Protein AF-A0A3B9P227-F1 (afdb_monomer_lite)

Foldseek 3Di:
DVVVVVVVVVLVVLQVQLVVCCVVPVDDSVVSSCVSVVVVVVVVVVLVLQLLADCHVVHPNRPDRDPCSVVVVVVVVVVVVVVVVVVVVVVCCVPPVVD

Secondary structure (DSSP, 8-state):
-HHHHHHHHHHHHHHHHHHHHHHHH---HHHHHHHHHHHHHHHHHHHHHHHHSTTBTTBTT-TT--HHHHHHHHHHHHHHHHHHHHHHHHHHHHHHS--

Radius of gyration: 19.27 Å; chains: 1; bounding box: 54×30×41 Å

Sequence (99 aa):
MKRVLLPSIWLLVVALLAAGLSSISGLKFWWAFLIVAGAILINGWVATLEDDLPGGFNNPDGTNTPRYAVVTGWVVRGLGVVLAILCIFVLGVFFFGSR

Structure (mmCIF, N/CA/C/O backbone):
data_AF-A0A3B9P227-F1
#
_entry.id   AF-A0A3B9P227-F1
#
loop_
_atom_site.group_PDB
_atom_site.id
_atom_site.type_symbol
_atom_site.label_atom_id
_atom_site.label_alt_id
_atom_site.label_comp_id
_atom_site.label_asym_id
_atom_site.label_entity_id
_atom_site.label_seq_id
_atom_site.pdbx_PDB_ins_code
_atom_site.Cartn_x
_atom_site.Cartn_y
_atom_site.Cartn_z
_atom_site.occupancy
_atom_site.B_iso_or_equiv
_atom_site.auth_seq_id
_atom_site.auth_comp_id
_atom_site.auth_asym_id
_atom_site.auth_atom_id
_atom_site.pdbx_PDB_model_num
ATOM 1 N N . MET A 1 1 ? 21.230 -14.992 16.647 1.00 59.06 1 MET A N 1
ATOM 2 C CA . MET A 1 1 ? 20.379 -14.018 17.377 1.00 59.06 1 MET A CA 1
ATOM 3 C C . MET A 1 1 ? 19.764 -12.931 16.489 1.00 59.06 1 MET A C 1
ATOM 5 O O . MET A 1 1 ? 18.565 -12.728 16.592 1.00 59.06 1 MET A O 1
ATOM 9 N N . LYS A 1 2 ? 20.503 -12.278 15.572 1.00 61.56 2 LYS A N 1
ATOM 10 C CA . LYS A 1 2 ? 19.969 -11.186 14.716 1.00 61.56 2 LYS A CA 1
ATOM 11 C C . LYS A 1 2 ? 18.712 -11.536 13.888 1.00 61.56 2 LYS A C 1
ATOM 13 O O . LYS A 1 2 ? 17.850 -10.686 13.719 1.00 61.56 2 LYS A O 1
ATOM 18 N N . ARG A 1 3 ? 18.574 -12.788 13.427 1.00 68.69 3 ARG A N 1
ATOM 19 C CA . ARG A 1 3 ? 17.445 -13.233 12.581 1.00 68.69 3 ARG A CA 1
ATOM 20 C C . ARG A 1 3 ? 16.083 -13.273 13.289 1.00 68.69 3 ARG A C 1
ATOM 22 O O . ARG A 1 3 ? 15.073 -13.146 12.617 1.00 68.69 3 ARG A O 1
ATOM 29 N N . VAL A 1 4 ? 16.054 -13.426 14.615 1.00 71.69 4 VAL A N 1
ATOM 30 C CA . VAL A 1 4 ? 14.802 -13.439 15.404 1.00 71.69 4 VAL A CA 1
ATOM 31 C C . VAL A 1 4 ? 14.453 -12.037 15.912 1.00 71.69 4 VAL A C 1
ATOM 33 O O . VAL A 1 4 ? 13.287 -11.711 16.081 1.00 71.69 4 VAL A O 1
ATOM 36 N N . LEU A 1 5 ? 15.457 -11.175 16.093 1.00 80.19 5 LEU A N 1
ATOM 37 C CA . LEU A 1 5 ? 15.251 -9.804 16.561 1.00 80.19 5 LEU A CA 1
ATOM 38 C C . LEU A 1 5 ? 14.489 -8.946 15.544 1.00 80.19 5 LEU A C 1
ATOM 40 O O . LEU A 1 5 ? 13.626 -8.177 15.942 1.00 80.19 5 LEU A O 1
ATOM 44 N N . LEU A 1 6 ? 14.765 -9.101 14.247 1.00 83.75 6 LEU A N 1
ATOM 45 C CA . LEU A 1 6 ? 14.117 -8.321 13.185 1.00 83.75 6 LEU A CA 1
ATOM 46 C C . LEU A 1 6 ? 12.586 -8.507 13.139 1.00 83.75 6 LEU A C 1
ATOM 48 O O . LEU A 1 6 ? 11.882 -7.501 13.230 1.00 83.75 6 LEU A O 1
ATOM 52 N N . PRO A 1 7 ? 12.051 -9.744 13.074 1.00 88.44 7 PRO A N 1
ATOM 53 C CA . PRO A 1 7 ? 10.606 -9.968 13.140 1.00 88.44 7 PRO A CA 1
ATOM 54 C C . PRO A 1 7 ? 9.974 -9.425 14.424 1.00 88.44 7 PRO A C 1
ATOM 56 O O . PRO A 1 7 ? 8.912 -8.812 14.375 1.00 88.44 7 PRO A O 1
ATOM 59 N N . SER A 1 8 ? 10.638 -9.599 15.570 1.00 91.56 8 SER A N 1
ATOM 60 C CA . SER A 1 8 ? 10.126 -9.120 16.857 1.00 91.56 8 SER A CA 1
ATOM 61 C C . SER A 1 8 ? 10.091 -7.594 16.948 1.00 91.56 8 SER A C 1
ATOM 63 O O . SER A 1 8 ? 9.119 -7.040 17.453 1.00 91.56 8 SER A O 1
ATOM 65 N N . ILE A 1 9 ? 11.115 -6.905 16.435 1.00 93.25 9 ILE A N 1
ATOM 66 C CA . ILE A 1 9 ? 11.148 -5.438 16.362 1.00 93.25 9 ILE A CA 1
ATOM 67 C C . ILE A 1 9 ? 10.030 -4.939 15.448 1.00 93.25 9 ILE A C 1
ATOM 69 O O . ILE A 1 9 ? 9.316 -4.010 15.811 1.00 93.25 9 ILE A O 1
ATOM 73 N N . TRP A 1 10 ? 9.842 -5.578 14.292 1.00 93.12 10 TRP A N 1
ATOM 74 C CA . TRP A 1 10 ? 8.771 -5.215 13.370 1.00 93.12 10 TRP A CA 1
ATOM 75 C C . TRP A 1 10 ? 7.390 -5.380 14.017 1.00 93.12 10 TRP A C 1
ATOM 77 O O . TRP A 1 10 ? 6.601 -4.439 14.014 1.00 93.12 10 TRP A O 1
ATOM 87 N N . LEU A 1 11 ? 7.123 -6.525 14.657 1.00 95.00 11 LEU A N 1
ATOM 88 C CA . LEU A 1 11 ? 5.864 -6.764 15.372 1.00 95.00 11 LEU A CA 1
ATOM 89 C C . LEU A 1 11 ? 5.642 -5.758 16.503 1.00 95.00 11 LEU A C 1
ATOM 91 O O . LEU A 1 11 ? 4.517 -5.300 16.696 1.00 95.00 11 LEU A O 1
ATOM 95 N N . LEU A 1 12 ? 6.702 -5.392 17.226 1.00 96.38 12 LEU A N 1
ATOM 96 C CA . LEU A 1 12 ? 6.635 -4.377 18.270 1.00 96.38 12 LEU A CA 1
ATOM 97 C C . LEU A 1 12 ? 6.250 -3.009 17.694 1.00 96.38 12 LEU A C 1
ATOM 99 O O . LEU A 1 12 ? 5.349 -2.364 18.224 1.00 96.38 12 LEU A O 1
ATOM 103 N N . VAL A 1 13 ? 6.878 -2.581 16.594 1.00 96.50 13 VAL A N 1
ATOM 104 C CA . VAL A 1 13 ? 6.546 -1.313 15.920 1.00 96.50 13 VAL A CA 1
ATOM 105 C C . VAL A 1 13 ? 5.090 -1.311 15.453 1.00 96.50 13 VAL A C 1
ATOM 107 O O . VAL A 1 13 ? 4.360 -0.360 15.732 1.00 96.50 13 VAL A O 1
ATOM 110 N N . VAL A 1 14 ? 4.638 -2.389 14.808 1.00 97.31 14 VAL A N 1
ATOM 111 C CA . VAL A 1 14 ? 3.244 -2.536 14.359 1.00 97.31 14 VAL A CA 1
ATOM 112 C C . VAL A 1 14 ? 2.283 -2.468 15.546 1.00 97.31 14 VAL A C 1
ATOM 114 O O . VAL A 1 14 ? 1.290 -1.748 15.483 1.00 97.31 14 VAL A O 1
ATOM 117 N N . ALA A 1 15 ? 2.578 -3.168 16.645 1.00 97.69 15 ALA A N 1
ATOM 118 C CA . ALA A 1 15 ? 1.737 -3.173 17.838 1.00 97.69 15 ALA A CA 1
ATOM 119 C C . ALA A 1 15 ? 1.632 -1.787 18.493 1.00 97.69 15 ALA A C 1
ATOM 121 O O . ALA A 1 15 ? 0.538 -1.386 18.892 1.00 97.69 15 ALA A O 1
ATOM 122 N N . LEU A 1 16 ? 2.734 -1.034 18.568 1.00 98.12 16 LEU A N 1
ATOM 123 C CA . LEU A 1 16 ? 2.742 0.325 19.121 1.00 98.12 16 LEU A CA 1
ATOM 124 C C . LEU A 1 16 ? 1.913 1.293 18.267 1.00 98.12 16 LEU A C 1
ATOM 126 O O . LEU A 1 16 ? 1.088 2.038 18.797 1.00 98.12 16 LEU A O 1
ATOM 130 N N . LEU A 1 17 ? 2.079 1.244 16.945 1.00 97.94 17 LEU A N 1
ATOM 131 C CA . LEU A 1 17 ? 1.290 2.051 16.012 1.00 97.94 17 LEU A CA 1
ATOM 132 C C . LEU A 1 17 ? -0.197 1.672 16.051 1.00 97.94 17 LEU A C 1
ATOM 134 O O . LEU A 1 17 ? -1.061 2.548 16.047 1.00 97.94 17 LEU A O 1
ATOM 138 N N . ALA A 1 18 ? -0.507 0.380 16.153 1.00 97.81 18 ALA A N 1
ATOM 139 C CA . ALA A 1 18 ? -1.871 -0.122 16.281 1.00 97.81 18 ALA A CA 1
ATOM 140 C C . ALA A 1 18 ? -2.543 0.326 17.583 1.00 97.81 18 ALA A C 1
ATOM 142 O O . ALA A 1 18 ? -3.718 0.688 17.571 1.00 97.81 18 ALA A O 1
ATOM 143 N N . ALA A 1 19 ? -1.804 0.339 18.695 1.00 98.06 19 ALA A N 1
ATOM 144 C CA . ALA A 1 19 ? -2.293 0.860 19.967 1.00 98.06 19 ALA A CA 1
ATOM 145 C C . ALA A 1 19 ? -2.627 2.357 19.863 1.00 98.06 19 ALA A C 1
ATOM 147 O O . ALA A 1 19 ? -3.698 2.774 20.306 1.00 98.06 19 ALA A O 1
ATOM 148 N N . GLY A 1 20 ? -1.763 3.144 19.211 1.00 97.69 20 GLY A N 1
ATOM 149 C CA . GLY A 1 20 ? -2.018 4.558 18.927 1.00 97.69 20 GLY A CA 1
ATOM 150 C C . GLY A 1 20 ? -3.232 4.779 18.020 1.00 97.69 20 GLY A C 1
ATOM 151 O O . GLY A 1 20 ? -4.080 5.613 18.316 1.00 97.69 20 GLY A O 1
ATOM 152 N N . LEU A 1 21 ? -3.372 3.999 16.945 1.00 97.69 21 LEU A N 1
ATOM 153 C CA . LEU A 1 21 ? -4.529 4.093 16.050 1.00 97.69 21 LEU A CA 1
A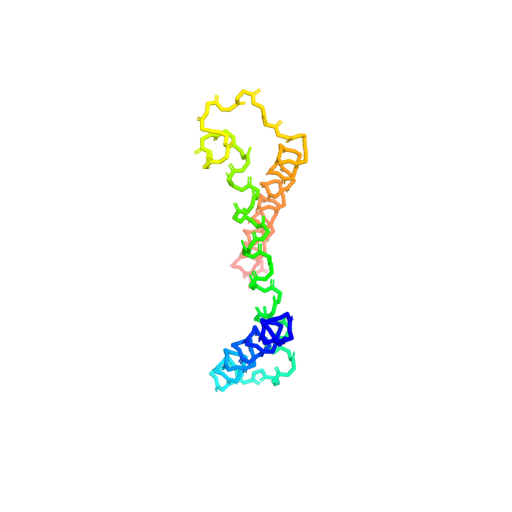TOM 154 C C . LEU A 1 21 ? -5.832 3.694 16.760 1.00 97.69 21 LEU A C 1
ATOM 156 O O . LEU A 1 21 ? -6.863 4.343 16.582 1.00 97.69 21 LEU A O 1
ATOM 160 N N . SER A 1 22 ?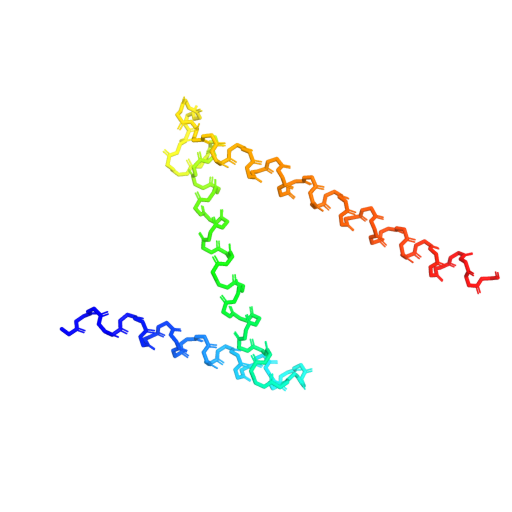 -5.798 2.639 17.575 1.00 98.12 22 SER A N 1
ATOM 161 C CA . SER A 1 22 ? -6.950 2.157 18.344 1.00 98.12 22 SER A CA 1
ATOM 162 C C . SER A 1 22 ? -7.443 3.205 19.347 1.00 98.12 22 SER A C 1
ATOM 164 O O . SER A 1 22 ? -8.652 3.415 19.447 1.00 98.12 22 SER A O 1
ATOM 166 N N . SER A 1 23 ? -6.534 3.916 20.025 1.00 97.56 23 SER A N 1
ATOM 167 C CA . SER A 1 23 ? -6.902 4.925 21.027 1.00 97.56 23 SER A CA 1
ATOM 168 C C . SER A 1 23 ? -7.571 6.167 20.432 1.00 97.56 23 SER A C 1
ATOM 170 O O . SER A 1 23 ? -8.452 6.734 21.074 1.00 97.56 23 SER A O 1
ATOM 172 N N . ILE A 1 24 ? -7.205 6.570 19.210 1.00 97.88 24 IL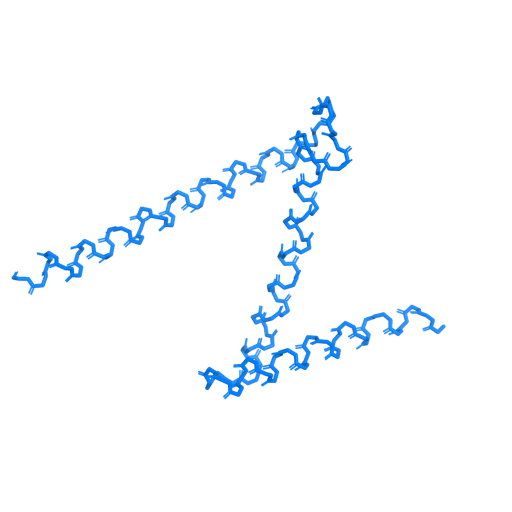E A N 1
ATOM 173 C CA . ILE A 1 24 ? -7.764 7.771 18.561 1.00 97.88 24 ILE A CA 1
ATOM 174 C C . ILE A 1 24 ? -9.025 7.498 17.732 1.00 97.88 24 ILE A C 1
ATOM 176 O O . ILE A 1 24 ? -9.837 8.396 17.544 1.00 97.88 24 ILE A O 1
ATOM 180 N N . SER A 1 25 ? -9.190 6.280 17.209 1.00 96.19 25 SER A N 1
ATOM 181 C CA . SER A 1 25 ? -10.288 5.940 16.287 1.00 96.19 25 SER A CA 1
ATOM 182 C C . SER A 1 25 ? -11.453 5.200 16.947 1.00 96.19 25 SER A C 1
ATOM 184 O O . SER A 1 25 ? -12.506 5.049 16.333 1.00 96.19 25 SER A O 1
ATOM 186 N N . GLY A 1 26 ? -11.264 4.675 18.162 1.00 95.00 26 GLY A N 1
ATOM 187 C CA . GLY A 1 26 ? -12.225 3.776 18.808 1.00 95.00 26 GLY A CA 1
ATOM 188 C C . GLY A 1 26 ? -12.288 2.374 18.182 1.00 95.00 26 GLY A C 1
ATOM 189 O O . GLY A 1 26 ? -13.117 1.555 18.584 1.00 95.00 26 GLY A O 1
ATOM 190 N N . LEU A 1 27 ? -11.421 2.059 17.211 1.00 95.19 27 LEU A N 1
ATOM 191 C CA . LEU A 1 27 ? -11.312 0.717 16.639 1.00 95.19 27 LEU A CA 1
ATOM 192 C C . LEU A 1 27 ? -10.767 -0.268 17.676 1.00 95.19 27 LEU A C 1
ATOM 194 O O . LEU A 1 27 ? -9.869 0.060 18.451 1.00 95.19 27 LEU A O 1
ATOM 198 N N . LYS A 1 28 ? -11.241 -1.521 17.649 1.00 97.62 28 LYS A N 1
ATOM 199 C CA . LYS A 1 28 ? -10.639 -2.590 18.463 1.00 97.62 28 LYS A CA 1
ATOM 200 C C . LYS A 1 28 ? -9.188 -2.812 18.030 1.00 97.62 28 LYS A C 1
ATOM 202 O O . LYS A 1 28 ? -8.908 -2.839 16.832 1.00 97.62 28 LYS A O 1
ATOM 207 N N . PHE A 1 29 ? -8.304 -3.061 18.997 1.00 97.31 29 PHE A N 1
ATOM 208 C CA . PHE A 1 29 ? -6.863 -3.225 18.774 1.00 97.31 29 PHE A CA 1
ATOM 209 C C . PHE A 1 29 ? -6.520 -4.144 17.595 1.00 97.31 29 PHE A C 1
ATOM 211 O O . PHE A 1 29 ? -5.738 -3.756 16.741 1.00 97.31 29 PHE A O 1
ATOM 218 N N . TRP A 1 30 ? -7.136 -5.327 17.493 1.00 97.31 30 TRP A N 1
ATOM 219 C CA . TRP A 1 30 ? -6.840 -6.273 16.411 1.00 97.31 30 TRP A CA 1
ATOM 220 C C . TRP A 1 30 ? -7.184 -5.744 15.014 1.00 97.31 30 TRP A C 1
ATOM 222 O O . TRP A 1 30 ? -6.450 -6.013 14.069 1.00 97.31 30 TRP A O 1
ATOM 232 N N . TRP A 1 31 ? -8.248 -4.949 14.877 1.00 97.38 31 TRP A N 1
ATOM 233 C CA . TRP A 1 31 ? -8.567 -4.299 13.605 1.00 97.38 31 TRP A CA 1
ATOM 234 C C . TRP A 1 31 ? -7.551 -3.209 13.279 1.00 97.38 31 TRP A C 1
ATOM 236 O O . TRP A 1 31 ? -7.023 -3.186 12.172 1.00 97.38 31 TRP A O 1
ATOM 246 N N . ALA A 1 32 ? -7.208 -2.365 14.255 1.00 97.44 32 ALA A N 1
ATOM 247 C CA . ALA A 1 32 ? -6.152 -1.368 14.092 1.00 97.44 32 ALA A CA 1
ATOM 248 C C . ALA A 1 32 ? -4.801 -2.022 13.742 1.00 97.44 32 ALA A C 1
ATOM 250 O O . ALA A 1 32 ? -4.086 -1.535 12.872 1.00 97.44 32 ALA A O 1
ATOM 251 N N . PHE A 1 33 ? -4.487 -3.165 14.353 1.00 97.75 33 PHE A N 1
ATOM 252 C CA . PHE A 1 33 ? -3.282 -3.945 14.088 1.00 97.75 33 PHE A CA 1
ATOM 253 C C . PHE A 1 33 ? -3.237 -4.458 12.654 1.00 97.75 33 PHE A C 1
ATOM 255 O O . PHE A 1 33 ? -2.234 -4.258 11.974 1.00 97.75 33 PHE A O 1
ATOM 262 N N . LEU A 1 34 ? -4.320 -5.069 12.168 1.00 97.31 34 LEU A N 1
ATOM 263 C CA . LEU A 1 34 ? -4.398 -5.546 10.786 1.00 97.31 34 LEU A CA 1
ATOM 264 C C . LEU A 1 34 ? -4.289 -4.398 9.776 1.00 97.31 34 LEU A C 1
ATOM 266 O O . LEU A 1 34 ? -3.602 -4.548 8.768 1.00 97.31 34 LEU A O 1
ATOM 270 N N . ILE A 1 35 ? -4.906 -3.249 10.064 1.00 96.94 35 ILE A N 1
ATOM 271 C CA . ILE A 1 35 ? -4.807 -2.050 9.221 1.00 96.94 35 ILE A CA 1
ATOM 272 C C . ILE A 1 35 ? -3.360 -1.562 9.152 1.00 96.94 35 ILE A C 1
ATOM 274 O O . ILE A 1 35 ? -2.835 -1.374 8.060 1.00 96.94 35 ILE A O 1
ATOM 278 N N . VAL A 1 36 ? -2.696 -1.390 10.298 1.00 97.50 36 VAL A N 1
ATOM 279 C CA . VAL A 1 36 ? -1.305 -0.915 10.358 1.00 97.50 36 VAL A CA 1
ATOM 280 C C . VAL A 1 36 ? -0.351 -1.908 9.694 1.00 97.50 36 VAL A C 1
ATOM 282 O O . VAL A 1 36 ? 0.484 -1.504 8.886 1.00 97.50 36 VAL A O 1
ATOM 285 N N . ALA A 1 37 ? -0.482 -3.202 9.994 1.00 96.88 37 ALA A N 1
ATOM 286 C CA . ALA A 1 37 ? 0.336 -4.249 9.388 1.00 96.88 37 ALA A CA 1
ATOM 287 C C . ALA A 1 37 ? 0.171 -4.264 7.863 1.00 96.88 37 ALA A C 1
ATOM 289 O O . ALA A 1 37 ? 1.161 -4.246 7.132 1.00 96.88 37 ALA A O 1
ATOM 290 N N . GLY A 1 38 ? -1.077 -4.239 7.387 1.00 96.19 38 GLY A N 1
ATOM 291 C CA . GLY A 1 38 ? -1.400 -4.170 5.967 1.00 96.19 38 GLY A CA 1
ATOM 292 C C . GLY A 1 38 ? -0.834 -2.914 5.312 1.00 96.19 38 GLY A C 1
ATOM 293 O O . GLY A 1 38 ? -0.183 -3.016 4.279 1.00 96.19 38 GLY A O 1
ATOM 294 N N . ALA A 1 39 ? -1.001 -1.746 5.934 1.00 94.31 39 ALA A N 1
ATOM 295 C CA . ALA A 1 39 ? -0.496 -0.478 5.416 1.00 94.31 39 ALA A CA 1
ATOM 296 C C . ALA A 1 39 ? 1.031 -0.478 5.261 1.00 94.31 39 ALA A C 1
ATOM 298 O O . ALA A 1 39 ? 1.533 -0.045 4.228 1.00 94.31 39 ALA A O 1
ATOM 299 N N . ILE A 1 40 ? 1.773 -1.000 6.241 1.00 95.19 40 ILE A N 1
ATOM 300 C CA . ILE A 1 40 ? 3.240 -1.087 6.169 1.00 95.19 40 ILE A CA 1
ATOM 301 C C . ILE A 1 40 ? 3.680 -2.040 5.053 1.00 95.19 40 ILE A C 1
ATOM 303 O O . ILE A 1 40 ? 4.569 -1.696 4.276 1.00 95.19 40 ILE A O 1
ATOM 307 N N . LEU A 1 41 ? 3.060 -3.220 4.952 1.00 93.88 41 LEU A N 1
ATOM 308 C CA . LEU A 1 41 ? 3.399 -4.202 3.917 1.00 93.88 41 LEU A CA 1
ATOM 309 C C . LEU A 1 41 ? 3.071 -3.683 2.514 1.00 93.88 41 LEU A C 1
ATOM 311 O O . LEU A 1 41 ? 3.899 -3.797 1.613 1.00 93.88 41 LEU A O 1
ATOM 315 N N . ILE A 1 42 ? 1.892 -3.084 2.340 1.00 92.88 42 ILE A N 1
ATOM 316 C CA . ILE A 1 42 ? 1.474 -2.478 1.073 1.00 92.88 42 ILE A CA 1
ATOM 317 C C . ILE A 1 42 ? 2.410 -1.326 0.711 1.00 92.88 42 ILE A C 1
ATOM 319 O O . ILE A 1 42 ? 2.833 -1.256 -0.433 1.00 92.88 42 ILE A O 1
ATOM 323 N N . ASN A 1 43 ? 2.785 -0.466 1.661 1.00 93.00 43 ASN A N 1
ATOM 324 C CA . ASN A 1 43 ? 3.717 0.633 1.408 1.00 93.00 43 ASN A CA 1
ATOM 325 C C . ASN A 1 43 ? 5.087 0.112 0.942 1.00 93.00 43 ASN A C 1
ATOM 327 O O . ASN A 1 43 ? 5.576 0.531 -0.101 1.00 93.00 43 ASN A O 1
ATOM 331 N N . GLY A 1 44 ? 5.663 -0.879 1.631 1.00 91.94 44 GLY A N 1
ATOM 332 C CA . GLY A 1 44 ? 6.927 -1.487 1.196 1.00 91.94 44 GLY A CA 1
ATOM 333 C C . GLY A 1 44 ? 6.838 -2.147 -0.186 1.00 91.94 44 GLY A C 1
ATOM 334 O O . GLY A 1 44 ? 7.767 -2.054 -0.988 1.00 91.94 44 GLY A O 1
ATOM 335 N N . TRP A 1 45 ? 5.705 -2.778 -0.495 1.00 91.06 45 TRP A N 1
ATOM 336 C CA . TRP A 1 45 ? 5.455 -3.350 -1.816 1.00 91.06 45 TRP A CA 1
ATOM 337 C C . TRP A 1 45 ? 5.314 -2.279 -2.905 1.00 91.06 45 TRP A C 1
ATOM 339 O O . TRP A 1 45 ? 5.909 -2.422 -3.970 1.00 91.06 45 TRP A O 1
ATOM 349 N N . VAL A 1 46 ? 4.587 -1.191 -2.636 1.00 90.12 46 VAL A N 1
ATOM 350 C CA . VAL A 1 46 ? 4.462 -0.045 -3.551 1.00 90.12 46 VAL A CA 1
ATOM 351 C C . VAL A 1 46 ? 5.823 0.598 -3.793 1.00 90.12 46 VAL A C 1
ATOM 353 O O . VAL A 1 46 ? 6.169 0.805 -4.948 1.00 90.12 46 VAL A O 1
ATOM 356 N N . ALA A 1 47 ? 6.629 0.811 -2.752 1.00 90.44 47 ALA A N 1
ATOM 357 C CA . ALA A 1 47 ? 7.986 1.337 -2.897 1.00 90.44 47 ALA A CA 1
ATOM 358 C C . ALA A 1 47 ? 8.849 0.447 -3.808 1.00 90.44 47 ALA A C 1
ATOM 360 O O . ALA A 1 47 ? 9.530 0.944 -4.696 1.00 90.44 47 ALA A O 1
ATOM 361 N N . THR A 1 48 ? 8.744 -0.879 -3.661 1.00 91.94 48 THR A N 1
ATOM 362 C CA . THR A 1 48 ? 9.448 -1.827 -4.544 1.00 91.94 48 THR A CA 1
ATOM 363 C C . THR A 1 48 ? 8.991 -1.685 -6.000 1.00 91.94 48 THR A C 1
ATOM 365 O O . THR A 1 48 ? 9.808 -1.673 -6.913 1.00 91.94 48 THR A O 1
ATOM 368 N N . LEU A 1 49 ? 7.681 -1.552 -6.236 1.00 91.88 49 LEU A N 1
ATOM 369 C CA . LEU A 1 49 ? 7.148 -1.338 -7.584 1.00 91.88 49 LEU A CA 1
ATOM 370 C C . LEU A 1 49 ? 7.605 -0.008 -8.188 1.00 91.88 49 LEU A C 1
ATOM 372 O O . LEU A 1 49 ? 7.912 0.036 -9.376 1.00 91.88 49 LEU A O 1
ATOM 376 N N . GLU A 1 50 ? 7.603 1.065 -7.398 1.00 89.44 50 GLU A N 1
ATOM 377 C CA . GLU A 1 50 ? 8.040 2.394 -7.829 1.00 89.44 50 GLU A CA 1
ATOM 378 C C . GLU A 1 50 ? 9.528 2.405 -8.182 1.00 89.44 50 GLU A C 1
ATOM 380 O O . GLU A 1 50 ? 9.889 2.960 -9.219 1.00 89.44 50 GLU A O 1
ATOM 385 N N . ASP A 1 51 ? 10.368 1.728 -7.398 1.00 91.75 51 ASP A N 1
ATOM 386 C CA . ASP A 1 51 ? 11.804 1.619 -7.664 1.00 91.75 51 ASP A CA 1
ATOM 387 C C . ASP A 1 51 ? 12.122 0.868 -8.965 1.00 91.75 51 ASP A C 1
ATOM 389 O O . ASP A 1 51 ? 13.112 1.186 -9.628 1.00 91.75 51 ASP A O 1
ATOM 393 N N . ASP A 1 52 ? 11.286 -0.098 -9.350 1.00 93.19 52 ASP A N 1
ATOM 394 C CA . ASP A 1 52 ? 11.486 -0.924 -10.547 1.00 93.19 52 ASP A CA 1
ATOM 395 C C . ASP A 1 52 ? 10.888 -0.313 -11.832 1.00 93.19 52 ASP A C 1
ATOM 397 O O . ASP A 1 52 ? 11.211 -0.742 -12.948 1.00 93.19 52 ASP A O 1
ATOM 401 N N . LEU A 1 53 ? 9.994 0.673 -11.711 1.00 92.00 53 LEU A N 1
ATOM 402 C CA . LEU A 1 53 ? 9.403 1.386 -12.848 1.00 92.00 53 LEU A CA 1
ATOM 403 C C . LEU A 1 53 ? 10.412 2.353 -13.504 1.00 92.00 53 LEU A C 1
ATOM 405 O O . LEU A 1 53 ? 11.411 2.718 -12.888 1.00 92.00 53 LEU A O 1
ATOM 409 N N . PRO A 1 54 ? 10.174 2.797 -14.757 1.00 91.50 54 PRO A N 1
ATOM 410 C CA . PRO A 1 54 ? 11.035 3.781 -15.409 1.00 91.50 54 PRO A CA 1
ATOM 411 C C . PRO A 1 54 ? 11.167 5.060 -14.581 1.00 91.50 54 PRO A C 1
ATOM 413 O O . PRO A 1 54 ? 10.158 5.682 -14.239 1.00 91.50 54 PRO A O 1
ATOM 416 N N . GLY A 1 55 ? 12.407 5.456 -14.299 1.00 88.31 55 GLY A N 1
ATOM 417 C CA . GLY A 1 55 ? 12.719 6.602 -13.441 1.00 88.31 55 GLY A CA 1
ATOM 418 C C . GLY A 1 55 ? 12.771 6.274 -11.944 1.00 88.31 55 GLY A C 1
ATOM 419 O O . GLY A 1 55 ? 13.021 7.176 -11.147 1.00 88.31 55 GLY A O 1
ATOM 420 N N . GLY A 1 56 ? 12.555 5.012 -11.566 1.00 90.06 56 GLY A N 1
ATOM 421 C CA . GLY A 1 56 ? 12.768 4.494 -10.217 1.00 90.06 56 GLY A CA 1
ATOM 422 C C . GLY A 1 56 ? 14.247 4.244 -9.909 1.00 90.06 56 GLY A C 1
ATOM 423 O O . GLY A 1 56 ? 15.102 4.275 -10.798 1.00 90.06 56 GLY A O 1
ATOM 424 N N . PHE A 1 57 ? 14.563 3.991 -8.637 1.00 91.00 57 PHE A N 1
ATOM 425 C CA . PHE A 1 57 ? 15.947 3.836 -8.180 1.00 91.00 57 PHE A CA 1
ATOM 426 C C . PHE A 1 57 ? 16.676 2.652 -8.837 1.00 91.00 57 PHE A C 1
ATOM 428 O O . PHE A 1 57 ? 17.855 2.766 -9.174 1.00 91.00 57 PHE A O 1
ATOM 435 N N . ASN A 1 58 ? 15.977 1.533 -9.057 1.00 89.94 58 ASN A N 1
ATOM 436 C CA . ASN A 1 58 ? 16.548 0.326 -9.663 1.00 89.94 58 ASN A CA 1
ATOM 437 C C . ASN A 1 58 ? 16.536 0.361 -11.198 1.00 89.94 58 ASN A C 1
ATOM 439 O O . ASN A 1 58 ? 17.209 -0.452 -11.830 1.00 89.94 58 ASN A O 1
ATOM 443 N N . ASN A 1 59 ? 15.772 1.271 -11.806 1.00 92.38 59 ASN A N 1
ATOM 444 C CA . ASN A 1 59 ? 15.581 1.350 -13.254 1.00 92.38 59 ASN A CA 1
ATOM 445 C C . ASN A 1 59 ? 15.494 2.815 -13.738 1.00 92.38 59 ASN A C 1
ATOM 447 O O . ASN A 1 59 ? 14.481 3.242 -14.311 1.00 92.38 59 ASN A O 1
ATOM 451 N N . PRO A 1 60 ? 16.556 3.613 -13.511 1.00 91.94 60 PRO A N 1
ATOM 452 C CA . PRO A 1 60 ? 16.537 5.053 -13.763 1.00 91.94 60 PRO A CA 1
ATOM 453 C C . PRO A 1 60 ? 16.394 5.398 -15.251 1.00 91.94 60 PRO A C 1
ATOM 455 O O . PRO A 1 60 ? 15.797 6.413 -15.600 1.00 91.94 60 PRO A O 1
ATOM 458 N N . ASP A 1 61 ? 16.918 4.550 -16.134 1.00 91.75 61 ASP A N 1
ATOM 459 C CA . ASP A 1 61 ? 16.876 4.686 -17.592 1.00 91.75 61 ASP A CA 1
ATOM 460 C C . ASP A 1 61 ? 15.664 3.981 -18.232 1.00 91.75 61 ASP A C 1
ATOM 462 O O . ASP A 1 61 ? 15.400 4.157 -19.422 1.00 91.75 61 ASP A O 1
ATOM 466 N N . GLY A 1 62 ? 14.907 3.193 -17.461 1.00 87.88 62 GLY A N 1
ATOM 467 C CA . GLY A 1 62 ? 13.691 2.511 -17.911 1.00 87.88 62 GLY A CA 1
ATOM 468 C C . GLY A 1 62 ? 13.923 1.309 -18.831 1.00 87.88 62 GLY A C 1
ATOM 469 O O . GLY A 1 62 ? 12.951 0.681 -19.269 1.00 87.88 62 GLY A O 1
ATOM 470 N N . THR A 1 63 ? 15.177 0.971 -19.135 1.00 89.38 63 THR A N 1
ATOM 471 C CA . THR A 1 63 ? 15.534 0.003 -20.182 1.00 89.38 63 THR A CA 1
ATOM 472 C C . THR A 1 63 ? 15.183 -1.435 -19.815 1.00 89.38 63 THR A C 1
ATOM 474 O O . THR A 1 63 ? 14.856 -2.226 -20.699 1.00 89.38 63 THR A O 1
ATOM 477 N N . ASN A 1 64 ? 15.178 -1.772 -18.523 1.00 85.94 64 ASN A N 1
ATOM 478 C CA . ASN A 1 64 ? 14.963 -3.135 -18.029 1.00 85.94 64 ASN A CA 1
ATOM 479 C C . ASN A 1 64 ? 13.776 -3.219 -17.068 1.00 85.94 64 ASN A C 1
ATOM 481 O O . ASN A 1 64 ? 13.850 -3.847 -16.015 1.00 85.94 64 ASN A O 1
ATOM 485 N N . THR A 1 65 ? 12.654 -2.599 -17.440 1.00 90.88 65 THR A N 1
ATOM 486 C CA . THR A 1 65 ? 11.458 -2.601 -16.589 1.00 90.88 65 THR A CA 1
ATOM 487 C C . THR A 1 65 ? 10.856 -4.010 -16.486 1.00 90.88 65 THR A C 1
ATOM 489 O O . THR A 1 65 ? 10.416 -4.561 -17.504 1.00 90.88 65 THR A O 1
ATOM 492 N N . PRO A 1 66 ? 10.751 -4.604 -15.282 1.00 91.44 66 PRO A N 1
ATOM 493 C CA . PRO A 1 66 ? 10.155 -5.921 -15.118 1.00 91.44 66 PRO A CA 1
ATOM 494 C C . PRO A 1 66 ? 8.679 -5.936 -15.526 1.00 91.44 66 PRO A C 1
ATOM 496 O O . PRO A 1 66 ? 7.906 -5.027 -15.211 1.00 91.44 66 PRO A O 1
ATOM 499 N N . ARG A 1 67 ? 8.235 -7.022 -16.170 1.00 91.81 67 ARG A N 1
ATOM 500 C CA . ARG A 1 67 ? 6.843 -7.151 -16.640 1.00 91.81 67 ARG A CA 1
ATOM 501 C C . ARG A 1 67 ? 5.818 -7.024 -15.508 1.00 91.81 67 ARG A C 1
ATOM 503 O O . ARG A 1 67 ? 4.750 -6.456 -15.730 1.00 91.81 67 ARG A O 1
ATOM 510 N N . TYR A 1 68 ? 6.127 -7.529 -14.308 1.00 90.69 68 TYR A N 1
ATOM 511 C CA . TYR A 1 68 ? 5.219 -7.395 -13.166 1.00 90.69 68 TYR A CA 1
ATOM 512 C C . TYR A 1 68 ? 5.041 -5.931 -12.755 1.00 90.69 68 TYR A C 1
ATOM 514 O O . TYR A 1 68 ? 3.918 -5.553 -12.439 1.00 90.69 68 TYR A O 1
ATOM 522 N N . ALA A 1 69 ? 6.091 -5.105 -12.803 1.00 89.06 69 ALA A N 1
ATOM 523 C CA . ALA A 1 69 ? 6.026 -3.701 -12.407 1.00 89.06 69 ALA A CA 1
ATOM 524 C C . ALA A 1 69 ? 5.131 -2.910 -13.368 1.00 89.06 69 ALA A C 1
ATOM 526 O O . ALA A 1 69 ? 4.231 -2.190 -12.936 1.00 89.06 69 ALA A O 1
ATOM 527 N N . VAL A 1 70 ? 5.281 -3.146 -14.678 1.00 88.31 70 VAL A N 1
ATOM 528 C CA . VAL A 1 70 ? 4.424 -2.540 -15.710 1.00 88.31 70 VAL A CA 1
ATOM 529 C C . VAL A 1 70 ? 2.960 -2.941 -15.524 1.00 88.31 70 VAL A C 1
ATOM 531 O O . VAL A 1 70 ? 2.093 -2.075 -15.422 1.00 88.31 70 VAL A O 1
ATOM 534 N N . VAL A 1 71 ? 2.666 -4.245 -15.468 1.00 89.50 71 VAL A N 1
ATOM 535 C CA . VAL A 1 71 ? 1.283 -4.744 -15.360 1.00 89.50 71 VAL A CA 1
ATOM 536 C C . VAL A 1 71 ? 0.637 -4.264 -14.065 1.00 89.50 71 VAL A C 1
ATOM 538 O O . VAL A 1 71 ? -0.479 -3.748 -14.091 1.00 89.50 71 VAL A O 1
ATOM 541 N N . THR A 1 72 ? 1.346 -4.380 -12.945 1.00 88.62 72 THR A N 1
ATOM 542 C CA . THR A 1 72 ? 0.830 -3.971 -11.637 1.00 88.62 72 THR A CA 1
ATOM 543 C C . THR A 1 72 ? 0.592 -2.467 -11.590 1.00 88.62 72 THR A C 1
ATOM 545 O O . THR A 1 72 ? -0.464 -2.044 -11.129 1.00 88.62 72 THR A O 1
ATOM 548 N N . GLY A 1 73 ? 1.497 -1.655 -12.145 1.00 85.88 73 GLY A N 1
ATOM 549 C CA . GLY A 1 73 ? 1.310 -0.208 -12.248 1.00 85.88 73 GLY A CA 1
ATOM 550 C C . GLY A 1 73 ? 0.047 0.171 -13.027 1.00 85.88 73 GLY A C 1
ATOM 551 O O . GLY A 1 73 ? -0.715 1.034 -12.590 1.00 85.88 73 GLY A O 1
ATOM 552 N N . TRP A 1 74 ? -0.235 -0.502 -14.147 1.00 89.00 74 TRP A N 1
ATOM 553 C CA . TRP A 1 74 ? -1.477 -0.288 -14.901 1.00 89.00 74 TRP A CA 1
ATOM 554 C C . TRP A 1 74 ? -2.724 -0.732 -14.138 1.00 89.00 74 TRP A C 1
ATOM 556 O O . TRP A 1 74 ? -3.719 -0.008 -14.137 1.00 89.00 74 TRP A O 1
ATOM 566 N N . VAL A 1 75 ? -2.670 -1.878 -13.456 1.00 88.69 75 VAL A N 1
ATOM 567 C CA . VAL A 1 75 ? -3.783 -2.374 -12.633 1.00 88.69 75 VAL A CA 1
ATOM 568 C C . VAL A 1 75 ? -4.083 -1.407 -11.490 1.00 88.69 75 VAL A C 1
ATOM 570 O O . VAL A 1 75 ? -5.238 -1.031 -11.311 1.00 88.69 75 VAL A O 1
ATOM 573 N N . VAL A 1 76 ? -3.066 -0.946 -10.757 1.00 88.62 76 VAL A N 1
ATOM 574 C CA . VAL A 1 76 ? -3.230 0.005 -9.644 1.00 88.62 76 VAL A CA 1
ATOM 575 C C . VAL A 1 76 ? -3.829 1.323 -10.135 1.00 88.62 76 VAL A C 1
ATOM 577 O O . VAL A 1 76 ? -4.781 1.817 -9.533 1.00 88.62 76 VAL A O 1
ATOM 580 N N . ARG A 1 77 ? -3.348 1.866 -11.262 1.00 88.25 77 ARG A N 1
ATOM 581 C CA . ARG A 1 77 ? -3.934 3.070 -11.880 1.00 88.25 77 ARG A CA 1
ATOM 582 C C . ARG A 1 77 ? -5.390 2.847 -12.281 1.00 88.25 77 ARG A C 1
ATOM 584 O O . ARG A 1 77 ? -6.234 3.684 -11.977 1.00 88.25 77 ARG A O 1
ATOM 591 N N . GLY A 1 78 ? -5.694 1.717 -12.919 1.00 92.19 78 GLY A N 1
ATOM 592 C CA . GLY A 1 78 ? -7.055 1.355 -13.314 1.00 92.19 78 GLY A CA 1
ATOM 593 C C . GLY A 1 78 ? -8.001 1.251 -12.117 1.00 92.19 78 GLY A C 1
ATOM 594 O O . GLY A 1 78 ? -9.068 1.860 -12.122 1.00 92.19 78 GLY A O 1
ATOM 595 N N . LEU A 1 79 ? -7.585 0.552 -11.058 1.00 91.56 79 LEU A N 1
ATOM 596 C CA . LEU A 1 79 ? -8.341 0.450 -9.808 1.00 91.56 79 LEU A CA 1
ATOM 597 C C . LEU A 1 79 ? -8.540 1.821 -9.151 1.00 91.56 79 LEU A C 1
ATOM 599 O O . LEU A 1 79 ? -9.640 2.114 -8.690 1.00 91.56 79 LEU A O 1
ATOM 603 N N . GLY A 1 80 ? -7.513 2.675 -9.153 1.00 91.44 80 GLY A N 1
ATOM 604 C CA . GLY A 1 80 ? -7.602 4.044 -8.643 1.00 91.44 80 GLY A CA 1
ATOM 605 C C . GLY A 1 80 ? -8.630 4.889 -9.398 1.00 91.44 80 GLY A C 1
ATOM 606 O O . GLY A 1 80 ? -9.439 5.572 -8.773 1.00 91.44 80 GLY A O 1
ATOM 607 N N . VAL A 1 81 ? -8.661 4.793 -10.730 1.00 95.06 81 VAL A N 1
ATOM 608 C CA . VAL A 1 81 ? -9.665 5.473 -11.567 1.00 95.06 81 VAL A CA 1
ATOM 609 C C . VAL A 1 81 ? -11.071 4.953 -11.270 1.00 95.06 81 VAL A C 1
ATOM 611 O O . VAL A 1 81 ? -11.982 5.753 -11.065 1.00 95.06 81 VAL A O 1
ATOM 614 N N . VAL A 1 82 ? -11.257 3.633 -11.195 1.00 95.44 82 VAL A N 1
ATOM 615 C CA . VAL A 1 82 ? -12.557 3.029 -10.856 1.00 95.44 82 VAL A CA 1
ATOM 616 C C . VAL A 1 82 ? -13.030 3.499 -9.481 1.00 95.44 82 VAL A C 1
ATOM 618 O O . VAL A 1 82 ? -14.179 3.913 -9.341 1.00 95.44 82 VAL A O 1
ATOM 621 N N . LEU A 1 83 ? -12.149 3.498 -8.479 1.00 95.00 83 LEU A N 1
ATOM 622 C CA . LEU A 1 83 ? -12.476 3.966 -7.135 1.00 95.00 83 LEU A CA 1
ATOM 623 C C . LEU A 1 83 ? -12.862 5.449 -7.132 1.00 95.00 83 LEU A C 1
ATOM 625 O O . LEU A 1 83 ? -13.861 5.814 -6.518 1.00 95.00 83 LEU A O 1
ATOM 629 N N . ALA A 1 84 ? -12.119 6.296 -7.847 1.00 94.75 84 ALA A N 1
ATOM 630 C CA . ALA A 1 84 ? -12.442 7.715 -7.972 1.00 94.75 84 ALA A CA 1
ATOM 631 C C . ALA A 1 84 ? -13.825 7.930 -8.610 1.00 94.75 84 ALA A C 1
ATOM 633 O O . ALA A 1 84 ? -14.616 8.721 -8.098 1.00 94.75 84 ALA A O 1
ATOM 634 N N . ILE A 1 85 ? -14.150 7.183 -9.671 1.00 97.00 85 ILE A N 1
ATOM 635 C CA . ILE A 1 85 ? -15.469 7.226 -10.319 1.00 97.00 85 ILE A CA 1
ATOM 636 C C . ILE A 1 85 ? -16.568 6.794 -9.345 1.00 97.00 85 ILE A C 1
ATOM 638 O O . ILE A 1 85 ? -17.590 7.470 -9.251 1.00 97.00 85 ILE A O 1
ATOM 642 N N . LEU A 1 86 ? -16.361 5.711 -8.592 1.00 96.25 86 LEU A N 1
ATOM 643 C CA . LEU A 1 86 ? -17.324 5.243 -7.592 1.00 96.25 86 LEU A CA 1
ATOM 644 C C . LEU A 1 86 ? -17.549 6.285 -6.492 1.00 96.25 86 LEU A C 1
ATOM 646 O O . LEU A 1 86 ? -18.696 6.552 -6.140 1.00 96.25 86 LEU A O 1
ATOM 650 N N . CYS A 1 87 ? -16.489 6.921 -5.990 1.00 95.62 87 CYS A N 1
ATOM 651 C CA . CYS A 1 87 ? -16.604 8.002 -5.012 1.00 95.62 87 CYS A CA 1
ATOM 652 C C . CYS A 1 87 ? -17.406 9.186 -5.568 1.00 95.62 87 CYS A C 1
ATOM 654 O O . CYS A 1 87 ? -18.324 9.664 -4.904 1.00 95.62 87 CYS A O 1
ATOM 656 N N . ILE A 1 88 ? -17.105 9.632 -6.793 1.00 96.38 88 ILE A N 1
ATOM 657 C CA . ILE A 1 88 ? -17.842 10.717 -7.460 1.00 96.38 88 ILE A CA 1
ATOM 658 C C . ILE A 1 88 ? -19.314 10.335 -7.642 1.00 96.38 88 ILE A C 1
ATOM 660 O O . ILE A 1 88 ? -20.193 11.144 -7.356 1.00 96.38 88 ILE A O 1
ATOM 664 N N . PHE A 1 89 ? -19.593 9.105 -8.075 1.00 96.00 89 PHE A N 1
ATOM 665 C CA . PHE A 1 89 ? -20.951 8.604 -8.260 1.00 96.00 89 PHE A CA 1
ATOM 666 C C . PHE A 1 89 ? -21.738 8.590 -6.946 1.00 96.00 89 PHE A C 1
ATOM 668 O O . PHE A 1 89 ? -22.837 9.137 -6.889 1.00 96.00 89 PHE A O 1
ATOM 675 N N . VAL A 1 90 ? -21.171 8.023 -5.877 1.00 94.69 90 VAL A N 1
ATOM 676 C CA . VAL A 1 90 ? -21.814 7.961 -4.554 1.00 94.69 90 VAL A CA 1
ATOM 677 C C . VAL A 1 90 ? -22.069 9.361 -4.000 1.00 94.69 90 VAL A C 1
ATOM 679 O O . VAL A 1 90 ? -23.170 9.631 -3.523 1.00 94.69 90 VAL A O 1
ATOM 682 N N . LEU A 1 91 ? -21.095 10.270 -4.105 1.00 93.75 91 LEU A N 1
ATOM 683 C CA . LEU A 1 91 ? -21.280 11.668 -3.710 1.00 93.75 91 LEU A CA 1
ATOM 684 C C . LEU A 1 91 ? -22.372 12.341 -4.551 1.00 93.75 91 LEU A C 1
ATOM 686 O O . LEU A 1 91 ? -23.219 13.043 -4.006 1.00 93.75 91 LEU A O 1
ATOM 690 N N . GLY A 1 92 ? -22.403 12.086 -5.860 1.00 94.31 92 GLY A N 1
ATOM 691 C CA . GLY A 1 92 ? -23.441 12.585 -6.758 1.00 94.31 92 GLY A CA 1
ATOM 692 C C . GLY A 1 92 ? -24.840 12.123 -6.344 1.00 94.31 92 GLY A C 1
ATOM 693 O O . GLY A 1 92 ? -25.738 12.946 -6.187 1.00 94.31 92 GLY A O 1
ATOM 694 N N . VAL A 1 93 ? -25.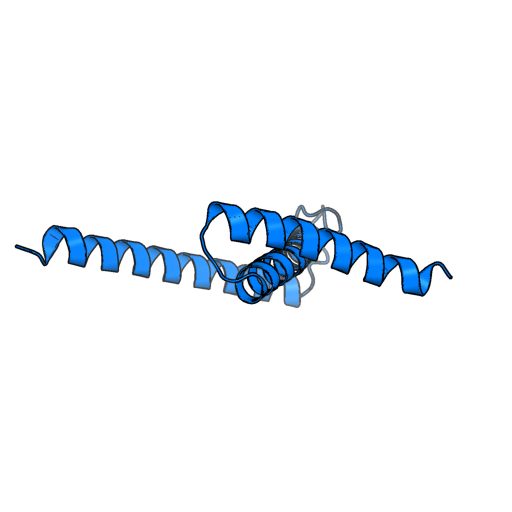021 10.827 -6.085 1.00 94.19 93 VAL A N 1
ATOM 695 C CA . VAL A 1 93 ? -26.291 10.276 -5.584 1.00 94.19 93 VAL A CA 1
ATOM 696 C C . VAL A 1 93 ? -26.660 10.886 -4.231 1.00 94.19 93 VAL A C 1
ATOM 698 O O . VAL A 1 93 ? -27.806 11.277 -4.035 1.00 94.19 93 VAL A O 1
ATOM 701 N N . PHE A 1 94 ? -25.703 11.025 -3.312 1.00 92.31 94 PHE A N 1
ATOM 702 C CA . PHE A 1 94 ? -25.951 11.597 -1.989 1.00 92.31 94 PHE A CA 1
ATOM 703 C C . PHE A 1 94 ? -26.438 13.052 -2.055 1.00 92.31 94 PHE A C 1
ATOM 705 O O . PHE A 1 94 ? -27.408 13.400 -1.384 1.00 92.31 94 PHE A O 1
ATOM 712 N N . PHE A 1 95 ? -25.805 13.901 -2.871 1.00 92.25 95 PHE A N 1
ATOM 713 C CA . PHE A 1 95 ? -26.143 15.327 -2.953 1.00 92.25 95 PHE A CA 1
ATOM 714 C C . PHE A 1 95 ? -27.319 15.645 -3.883 1.00 92.25 95 PHE A C 1
ATOM 716 O O . PHE A 1 95 ? -28.051 16.600 -3.623 1.00 92.25 95 PHE A O 1
ATOM 723 N N . PHE A 1 96 ? -27.503 14.885 -4.966 1.00 88.31 96 PHE A N 1
ATOM 724 C CA . PHE A 1 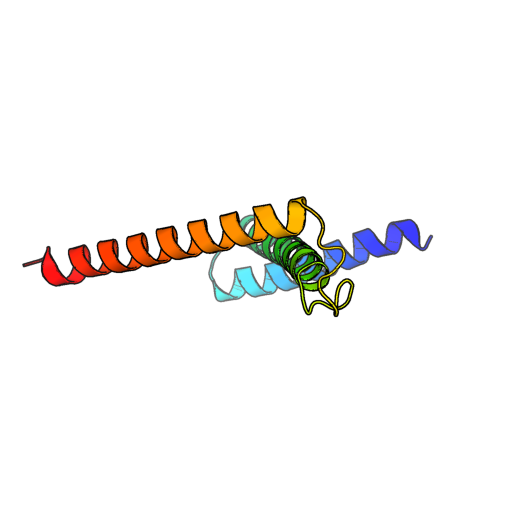96 ? -28.508 15.182 -5.994 1.00 88.31 96 PHE A CA 1
ATOM 725 C C . PHE A 1 96 ? -29.696 14.217 -6.005 1.00 88.31 96 PHE A C 1
ATOM 727 O O . PHE A 1 96 ? -30.748 14.581 -6.519 1.00 88.31 96 PHE A O 1
ATOM 734 N N . GLY A 1 97 ? -29.555 13.014 -5.444 1.00 71.06 97 GLY A N 1
ATOM 735 C CA . GLY A 1 97 ? -30.628 12.019 -5.338 1.00 71.06 97 GLY A CA 1
ATOM 736 C C . GLY A 1 97 ? -31.428 12.083 -4.033 1.00 71.06 97 GLY A C 1
ATOM 737 O O . GLY A 1 97 ? -32.407 11.362 -3.893 1.00 71.06 97 GLY A O 1
ATOM 738 N N . SER A 1 98 ? -31.023 12.925 -3.078 1.00 63.84 98 SER A N 1
ATOM 739 C CA . SER A 1 98 ? -31.731 13.160 -1.809 1.00 63.84 98 SER A CA 1
ATOM 740 C C . SER A 1 98 ? -32.749 14.313 -1.869 1.00 63.84 98 SER A C 1
ATOM 742 O O . SER A 1 98 ? -33.218 14.768 -0.825 1.00 63.84 98 SER A O 1
ATOM 744 N N . ARG A 1 99 ? -33.086 14.787 -3.077 1.00 53.00 99 ARG A N 1
ATOM 745 C CA . ARG A 1 99 ? -34.170 15.746 -3.333 1.00 53.00 99 ARG A CA 1
ATOM 746 C C . ARG A 1 99 ? -35.416 15.049 -3.852 1.00 53.00 99 ARG A C 1
ATOM 748 O O . ARG A 1 99 ? -35.259 14.169 -4.724 1.00 53.00 99 ARG A O 1
#

pLDDT: mean 91.1, std 8.43, range [53.0, 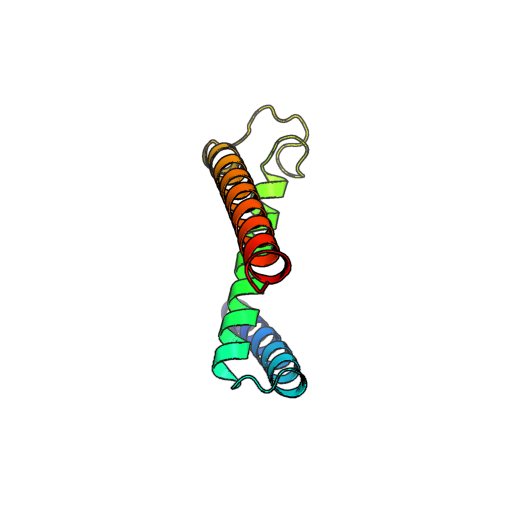98.12]